Protein AF-A0A8X6ITL9-F1 (afdb_monomer_lite)

Sequence (65 aa):
MTSNSVPAGYEVNLRFVYGMRCIGIGKSAAQTFCALMNLPPPPAKFERLYTPIFNALETASSRSM

Foldseek 3Di:
DAADQDPQGGPVLLVVVVVCVVVVHDQVVQQVVCVVVVHDRRGPDCPVVCVVVVVVVVVVVVVVD

Organism: Trichonephila clavata (NCBI:txid2740835)

Secondary structure (DSSP, 8-state):
-PPPEETTEEHHHHHHHHHHHHTT--HHHHHHHHHHTTPPPPPS--HHHHHHHHHHHHHHHHH--

Structure (mmCIF, N/CA/C/O backbone):
data_AF-A0A8X6ITL9-F1
#
_entry.id   AF-A0A8X6ITL9-F1
#
loop_
_atom_site.group_PDB
_atom_site.id
_atom_site.type_symbol
_atom_site.label_atom_id
_atom_site.label_alt_id
_atom_site.label_comp_id
_atom_site.label_asym_id
_atom_site.label_entity_id
_atom_site.label_seq_id
_atom_site.pdbx_PDB_ins_code
_atom_site.Cartn_x
_atom_site.Cartn_y
_atom_site.Cartn_z
_atom_site.occupancy
_atom_site.B_iso_or_equiv
_atom_site.auth_seq_id
_atom_site.auth_comp_id
_atom_site.auth_asym_id
_atom_site.auth_atom_id
_atom_site.pdbx_PDB_model_num
ATOM 1 N N . MET A 1 1 ? 6.021 21.725 -9.187 1.00 48.78 1 MET A N 1
ATOM 2 C CA . MET A 1 1 ? 5.641 21.381 -7.801 1.00 48.78 1 MET A CA 1
ATOM 3 C C . MET A 1 1 ? 5.393 19.879 -7.757 1.00 48.78 1 MET A C 1
ATOM 5 O O . MET A 1 1 ? 4.325 19.427 -8.142 1.00 48.78 1 MET A O 1
ATOM 9 N N . THR A 1 2 ? 6.423 19.095 -7.450 1.00 60.75 2 THR A N 1
ATOM 10 C CA . THR A 1 2 ? 6.361 17.625 -7.385 1.00 60.75 2 THR A CA 1
ATOM 11 C C . THR A 1 2 ? 6.199 17.184 -5.933 1.00 60.75 2 THR A C 1
ATOM 13 O O . THR A 1 2 ? 6.617 17.898 -5.026 1.00 60.75 2 THR A O 1
ATOM 16 N N . SER A 1 3 ? 5.572 16.028 -5.706 1.00 70.69 3 SER A N 1
ATOM 17 C CA . SER A 1 3 ? 5.411 15.449 -4.365 1.00 70.69 3 SER A CA 1
ATOM 18 C C . SER A 1 3 ? 6.762 15.285 -3.654 1.00 70.69 3 SER A C 1
ATOM 20 O O . SER A 1 3 ? 7.763 14.971 -4.301 1.00 70.69 3 SER A O 1
ATOM 22 N N . ASN A 1 4 ? 6.779 15.472 -2.329 1.00 78.31 4 ASN A N 1
ATOM 23 C CA . ASN A 1 4 ? 7.969 15.266 -1.506 1.00 78.31 4 ASN A CA 1
ATOM 24 C C . ASN A 1 4 ? 8.498 13.832 -1.659 1.00 78.31 4 ASN A C 1
ATOM 26 O O . ASN A 1 4 ? 7.737 12.860 -1.563 1.00 78.31 4 ASN A O 1
ATOM 30 N N . SER A 1 5 ? 9.809 13.700 -1.872 1.00 73.88 5 SER A N 1
ATOM 31 C CA . SER A 1 5 ? 10.487 12.407 -1.819 1.00 73.88 5 SER A CA 1
ATOM 32 C C . SER A 1 5 ? 10.634 11.970 -0.366 1.00 73.88 5 SER A C 1
ATOM 34 O O . SER A 1 5 ? 11.161 12.707 0.465 1.00 73.88 5 SER A O 1
ATOM 36 N N . VAL A 1 6 ? 10.209 10.752 -0.073 1.00 73.44 6 VAL A N 1
ATOM 37 C CA . VAL A 1 6 ? 10.344 10.093 1.225 1.00 73.44 6 VAL A CA 1
ATOM 38 C C . VAL A 1 6 ? 11.154 8.804 1.048 1.00 73.44 6 VAL A C 1
ATOM 40 O O . VAL A 1 6 ? 11.224 8.275 -0.061 1.00 73.44 6 VAL A O 1
ATOM 43 N N . PRO A 1 7 ? 11.733 8.222 2.114 1.00 67.56 7 PRO A N 1
ATOM 44 C CA . PRO A 1 7 ? 12.536 6.997 2.005 1.00 67.56 7 PRO A CA 1
ATOM 45 C C . PRO A 1 7 ? 11.819 5.797 1.350 1.00 67.56 7 PRO A C 1
ATOM 47 O O . PRO A 1 7 ? 12.465 4.834 0.947 1.00 67.56 7 PRO A O 1
ATOM 50 N N . ALA A 1 8 ? 10.486 5.836 1.254 1.00 66.06 8 ALA A N 1
ATOM 51 C CA . ALA A 1 8 ? 9.641 4.813 0.638 1.00 66.06 8 ALA A CA 1
ATOM 52 C C . ALA A 1 8 ? 9.119 5.175 -0.773 1.00 66.06 8 ALA A C 1
ATOM 54 O O . ALA A 1 8 ? 8.260 4.465 -1.294 1.00 66.06 8 ALA A O 1
ATOM 55 N N . GLY A 1 9 ? 9.592 6.269 -1.385 1.00 74.56 9 GLY A N 1
ATOM 56 C CA . GLY A 1 9 ? 9.154 6.745 -2.701 1.00 74.56 9 GLY A CA 1
ATOM 57 C C . GLY A 1 9 ? 8.647 8.185 -2.657 1.00 74.56 9 GLY A C 1
ATOM 58 O O . GLY A 1 9 ? 9.301 9.059 -2.102 1.00 74.56 9 GLY A O 1
ATOM 59 N N . TYR A 1 10 ? 7.477 8.446 -3.236 1.00 79.56 10 TYR A N 1
ATOM 60 C CA . TYR A 1 10 ? 6.838 9.764 -3.189 1.00 79.56 10 TYR A CA 1
ATOM 61 C C . TYR A 1 10 ? 5.654 9.755 -2.232 1.00 79.56 10 TYR A C 1
ATOM 63 O O . TYR A 1 10 ? 4.867 8.807 -2.227 1.00 79.56 10 TYR A O 1
ATOM 71 N N . GLU A 1 11 ? 5.490 10.830 -1.464 1.00 78.56 11 GLU A N 1
ATOM 72 C CA . GLU A 1 11 ? 4.387 10.986 -0.512 1.00 78.56 11 GLU A CA 1
ATOM 73 C C . GLU A 1 11 ? 3.008 10.767 -1.165 1.00 78.56 11 GLU A C 1
ATOM 75 O O . GLU A 1 11 ? 2.128 10.127 -0.588 1.00 78.56 11 GLU A O 1
ATOM 80 N N . VAL A 1 12 ? 2.829 11.230 -2.405 1.00 80.44 12 VAL A N 1
ATOM 81 C CA . VAL A 1 12 ? 1.580 11.051 -3.159 1.00 80.44 12 VAL A CA 1
ATOM 82 C C . VAL A 1 12 ? 1.271 9.578 -3.433 1.00 80.44 12 VAL A C 1
ATOM 84 O O . VAL A 1 12 ? 0.126 9.158 -3.279 1.00 80.44 12 VAL A O 1
ATOM 87 N N . ASN A 1 13 ? 2.288 8.767 -3.740 1.00 79.06 13 ASN A N 1
ATOM 88 C CA . ASN A 1 13 ? 2.115 7.334 -3.977 1.00 79.06 13 ASN A CA 1
ATOM 89 C C . ASN A 1 13 ? 1.688 6.625 -2.688 1.00 79.06 13 ASN A C 1
ATOM 91 O O . ASN A 1 13 ? 0.904 5.684 -2.729 1.00 79.06 13 ASN A O 1
ATOM 95 N N . LEU A 1 14 ? 2.150 7.098 -1.530 1.00 78.25 14 LEU A N 1
ATOM 96 C CA . LEU A 1 14 ? 1.750 6.550 -0.234 1.00 78.25 14 LEU A CA 1
ATOM 97 C C . LEU A 1 14 ? 0.278 6.796 0.062 1.00 78.25 14 LEU A C 1
ATOM 99 O O . LEU A 1 14 ? -0.454 5.861 0.384 1.00 78.25 14 LEU A O 1
ATOM 103 N N . ARG A 1 15 ? -0.158 8.050 -0.087 1.00 81.00 15 ARG A N 1
ATOM 104 C CA . ARG A 1 15 ? -1.554 8.446 0.125 1.00 81.00 15 ARG A CA 1
ATOM 105 C C . ARG A 1 15 ? -2.482 7.726 -0.845 1.00 81.00 15 ARG A C 1
ATOM 107 O O . ARG A 1 15 ? -3.530 7.245 -0.432 1.00 81.00 15 ARG A O 1
ATOM 114 N N . PHE A 1 16 ? -2.072 7.604 -2.106 1.00 85.50 16 PHE A N 1
ATOM 115 C CA . PHE A 1 16 ? -2.807 6.869 -3.130 1.00 85.50 16 PHE A CA 1
ATOM 116 C C . PHE A 1 16 ? -3.039 5.410 -2.727 1.00 85.50 16 PHE A C 1
ATOM 118 O O . PHE A 1 16 ? -4.172 4.930 -2.724 1.00 85.50 16 PHE A O 1
ATOM 125 N N . VAL A 1 17 ? -1.977 4.706 -2.335 1.00 82.56 17 VAL A N 1
ATOM 126 C CA . VAL A 1 17 ? -2.086 3.288 -2.001 1.00 82.56 17 VAL A CA 1
ATOM 127 C C . VAL A 1 17 ? -2.837 3.075 -0.678 1.00 82.56 17 VAL A C 1
ATOM 129 O O . VAL A 1 17 ? -3.640 2.146 -0.581 1.00 82.56 17 VAL A O 1
ATOM 132 N N . TYR A 1 18 ? -2.648 3.944 0.320 1.00 82.25 18 TYR A N 1
ATOM 133 C CA . TYR A 1 18 ? -3.453 3.911 1.546 1.00 82.25 18 TYR A CA 1
ATOM 134 C C . TYR A 1 18 ? -4.938 4.168 1.258 1.00 82.25 18 TYR A C 1
ATOM 136 O O . TYR A 1 18 ? -5.790 3.417 1.723 1.00 82.25 18 TYR A O 1
ATOM 144 N N . GLY A 1 19 ? -5.247 5.161 0.421 1.00 85.31 19 GLY A N 1
ATOM 145 C CA . GLY A 1 19 ? -6.609 5.447 -0.020 1.00 85.31 19 GLY A CA 1
ATOM 146 C C . GLY A 1 19 ? -7.256 4.235 -0.685 1.00 85.31 19 GLY A C 1
ATOM 147 O O . GLY A 1 19 ? -8.352 3.844 -0.293 1.00 85.31 19 GLY A O 1
ATOM 148 N N . MET A 1 20 ? -6.546 3.570 -1.603 1.00 87.62 20 MET A N 1
ATOM 149 C CA . MET A 1 20 ? -7.011 2.315 -2.202 1.00 87.62 20 MET A CA 1
ATOM 150 C C . MET A 1 20 ? -7.272 1.222 -1.166 1.00 87.62 20 MET A C 1
ATOM 152 O O . MET A 1 20 ? -8.294 0.547 -1.249 1.00 87.62 20 MET A O 1
ATOM 156 N N . ARG A 1 21 ? -6.414 1.080 -0.149 1.00 83.31 21 ARG A N 1
ATOM 157 C CA . ARG A 1 21 ? -6.643 0.125 0.943 1.00 83.31 21 ARG A CA 1
ATOM 158 C C . ARG A 1 21 ? -7.925 0.441 1.720 1.00 83.31 21 ARG A C 1
ATOM 160 O O . ARG A 1 21 ? -8.667 -0.492 2.020 1.00 83.31 21 ARG A O 1
ATOM 167 N N . CYS A 1 22 ? -8.197 1.714 2.015 1.00 84.06 22 CYS A N 1
ATOM 168 C CA . CYS A 1 22 ? -9.409 2.147 2.721 1.00 84.06 22 CYS A CA 1
ATOM 169 C C . CYS A 1 22 ? -10.696 1.832 1.945 1.00 84.06 22 CYS A C 1
ATOM 171 O O . CYS A 1 22 ? -11.693 1.474 2.562 1.00 84.06 22 CYS A O 1
ATOM 173 N N . ILE A 1 23 ? -10.671 1.910 0.611 1.00 88.75 23 ILE A N 1
ATOM 174 C CA . ILE A 1 23 ? -11.821 1.565 -0.246 1.00 88.75 23 ILE A CA 1
ATOM 175 C C . ILE A 1 23 ? -11.854 0.081 -0.657 1.00 88.75 23 ILE A C 1
ATOM 177 O O . ILE A 1 23 ? -12.610 -0.301 -1.545 1.00 88.75 23 ILE A O 1
ATOM 181 N N . GLY A 1 24 ? -11.024 -0.770 -0.042 1.00 86.06 24 GLY A N 1
ATOM 182 C CA . GLY A 1 24 ? -11.001 -2.211 -0.312 1.00 86.06 24 GLY A CA 1
ATOM 183 C C . GLY A 1 24 ? -10.314 -2.616 -1.621 1.00 86.06 24 GLY A C 1
ATOM 184 O O . GLY A 1 24 ? -10.388 -3.776 -2.021 1.00 86.06 24 GLY A O 1
ATOM 185 N N . ILE A 1 25 ? -9.608 -1.699 -2.283 1.00 89.69 25 ILE A N 1
ATOM 186 C CA . ILE A 1 25 ? -8.873 -1.972 -3.517 1.00 89.69 25 ILE A CA 1
ATOM 187 C C . ILE A 1 25 ? -7.488 -2.538 -3.186 1.00 89.69 25 ILE A C 1
ATOM 189 O O . ILE A 1 25 ? -6.686 -1.961 -2.448 1.00 89.69 25 ILE A O 1
ATOM 193 N N . GLY A 1 26 ? -7.215 -3.722 -3.733 1.00 85.12 26 GLY A N 1
ATOM 194 C CA . GLY A 1 26 ? -5.980 -4.459 -3.497 1.00 85.12 26 GLY A CA 1
ATOM 195 C C . GLY A 1 26 ? -4.779 -3.952 -4.302 1.00 85.12 26 GLY A C 1
ATOM 196 O O . GLY A 1 26 ? -4.882 -3.142 -5.222 1.00 85.12 26 GLY A O 1
ATOM 197 N N . LYS A 1 27 ? -3.611 -4.521 -3.992 1.00 84.38 27 LYS A N 1
ATOM 198 C CA . LYS A 1 27 ? -2.325 -4.191 -4.628 1.00 84.38 27 LYS A CA 1
ATOM 199 C C . LYS A 1 27 ? -2.318 -4.378 -6.152 1.00 84.38 27 LYS A C 1
ATOM 201 O O . LYS A 1 27 ? -1.668 -3.606 -6.842 1.00 84.38 27 LYS A O 1
ATOM 206 N N . SER A 1 28 ? -3.013 -5.385 -6.681 1.00 87.88 28 SER A N 1
ATOM 207 C CA . SER A 1 28 ? -3.017 -5.650 -8.128 1.00 87.88 28 SER A CA 1
ATOM 208 C C . SER A 1 28 ? -3.648 -4.493 -8.911 1.00 87.88 28 SER A C 1
ATOM 210 O O . SER A 1 28 ? -3.024 -3.963 -9.824 1.00 87.88 28 SER A O 1
ATOM 212 N N . ALA A 1 29 ? -4.814 -4.011 -8.479 1.00 89.25 29 ALA A N 1
ATOM 213 C CA . ALA A 1 29 ? -5.462 -2.849 -9.082 1.00 89.25 29 ALA A CA 1
ATOM 214 C C . ALA A 1 29 ? -4.620 -1.568 -8.926 1.00 89.25 29 ALA A C 1
ATOM 216 O O . ALA A 1 29 ? -4.511 -0.783 -9.866 1.00 89.25 29 ALA A O 1
ATOM 217 N N . ALA A 1 30 ? -3.949 -1.401 -7.780 1.00 87.00 30 ALA A N 1
ATOM 218 C CA . ALA A 1 30 ? -2.987 -0.321 -7.566 1.00 87.00 30 ALA A CA 1
ATOM 219 C C . ALA A 1 30 ? -1.847 -0.323 -8.595 1.00 87.00 30 ALA A C 1
ATOM 221 O O . ALA A 1 30 ? -1.466 0.724 -9.114 1.00 87.00 30 ALA A O 1
ATOM 222 N N . GLN A 1 31 ? -1.304 -1.506 -8.894 1.00 88.50 31 GLN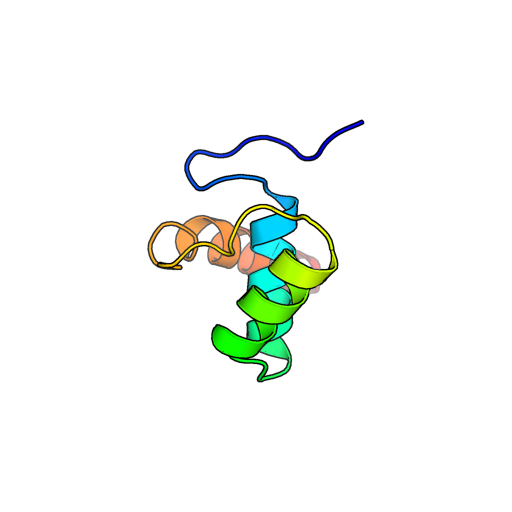 A N 1
ATOM 223 C CA . GLN A 1 31 ? -0.246 -1.680 -9.886 1.00 88.50 31 GLN A CA 1
ATOM 224 C C . GLN A 1 31 ? -0.749 -1.377 -11.297 1.00 88.50 31 GLN A C 1
ATOM 226 O O . GLN A 1 31 ? -0.067 -0.666 -12.031 1.00 88.50 31 GLN A O 1
ATOM 231 N N . THR A 1 32 ? -1.944 -1.856 -11.655 1.00 91.50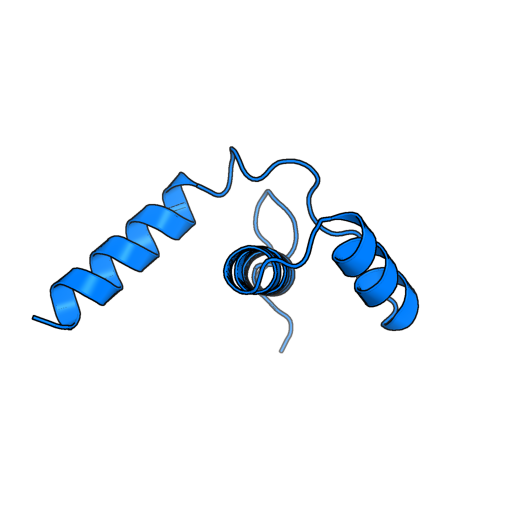 32 THR A N 1
ATOM 232 C CA . THR A 1 32 ? -2.577 -1.557 -12.947 1.00 91.50 32 THR A CA 1
ATOM 233 C C . THR A 1 32 ? -2.780 -0.058 -13.131 1.00 91.50 32 THR A C 1
ATOM 235 O O . THR A 1 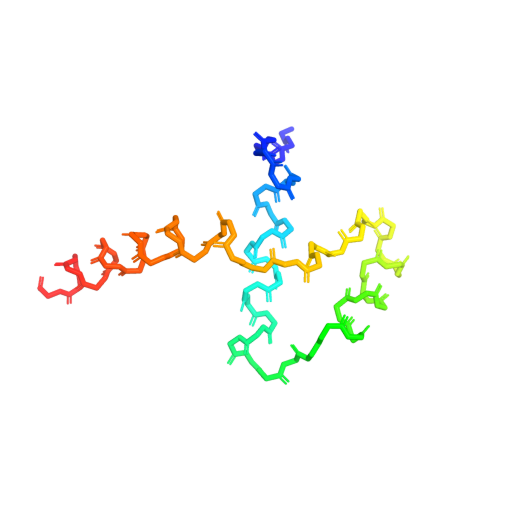32 ? -2.429 0.476 -14.179 1.00 91.50 32 THR A O 1
ATOM 238 N N . PHE A 1 33 ? -3.284 0.638 -12.109 1.00 89.06 33 PHE A N 1
ATOM 239 C CA . PHE A 1 33 ? -3.446 2.089 -12.156 1.00 89.06 33 PHE A CA 1
ATOM 240 C C . PHE A 1 33 ? -2.104 2.806 -12.336 1.00 89.06 33 PHE A C 1
ATOM 242 O O . PHE A 1 33 ? -1.985 3.664 -13.207 1.00 89.06 33 PHE A O 1
ATOM 249 N N . CYS A 1 34 ? -1.076 2.440 -11.558 1.00 87.25 34 CYS A N 1
ATOM 250 C CA . CYS A 1 34 ? 0.252 3.034 -11.712 1.00 87.25 34 CYS A CA 1
ATOM 251 C C . CYS A 1 34 ? 0.817 2.816 -13.122 1.00 87.25 34 CYS A C 1
ATOM 253 O O . CYS A 1 34 ? 1.339 3.758 -13.707 1.00 87.25 34 CYS A O 1
ATOM 255 N N . ALA A 1 35 ? 0.674 1.613 -13.685 1.00 89.12 35 ALA A N 1
ATOM 256 C CA . ALA A 1 35 ? 1.121 1.314 -15.043 1.00 89.12 35 ALA A CA 1
ATOM 257 C C . ALA A 1 35 ? 0.366 2.143 -16.096 1.00 89.12 35 ALA A C 1
ATOM 259 O O . ALA A 1 35 ? 0.994 2.719 -16.981 1.00 89.12 35 ALA A O 1
ATOM 260 N N . LEU A 1 36 ? -0.961 2.258 -15.966 1.00 92.75 36 LEU A N 1
ATOM 261 C CA . LEU A 1 36 ? -1.804 3.055 -16.865 1.00 92.75 36 LEU A CA 1
ATOM 262 C C . LEU A 1 36 ? -1.417 4.541 -16.852 1.00 92.75 36 LEU A C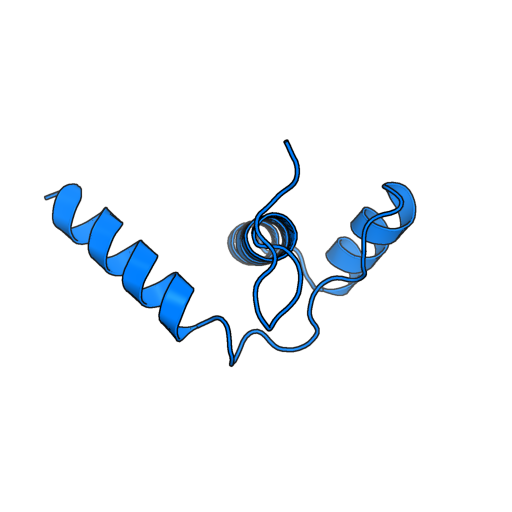 1
ATOM 264 O O . LEU A 1 36 ? -1.412 5.194 -17.889 1.00 92.75 36 LEU A O 1
ATOM 268 N N . MET A 1 37 ? -1.083 5.062 -15.673 1.00 90.31 37 MET A N 1
ATOM 269 C CA . MET A 1 37 ? -0.781 6.477 -15.454 1.00 90.31 37 MET A CA 1
ATOM 270 C C . MET A 1 37 ? 0.712 6.815 -15.589 1.00 90.31 37 MET A C 1
ATOM 272 O O . MET A 1 37 ? 1.101 7.947 -15.307 1.00 90.31 37 MET A O 1
ATOM 276 N N . ASN A 1 38 ? 1.552 5.852 -15.989 1.00 87.94 38 ASN A N 1
ATOM 277 C CA . ASN A 1 38 ? 3.012 5.988 -16.038 1.00 87.94 38 ASN A CA 1
ATOM 278 C C . ASN A 1 38 ? 3.623 6.480 -14.704 1.00 87.94 38 ASN A C 1
ATOM 280 O O . ASN A 1 38 ? 4.506 7.339 -14.666 1.00 87.94 38 ASN A O 1
ATOM 284 N N . LEU A 1 39 ? 3.111 5.955 -13.589 1.00 83.44 39 LEU A N 1
ATOM 285 C CA . LEU A 1 39 ? 3.571 6.251 -12.233 1.00 83.44 39 LEU A CA 1
ATOM 286 C C . LEU A 1 39 ? 4.568 5.191 -11.742 1.00 83.44 39 LEU A C 1
ATOM 288 O O . LEU A 1 39 ? 4.519 4.038 -12.181 1.00 83.44 39 LEU A O 1
ATOM 292 N N . PRO A 1 40 ? 5.425 5.527 -10.757 1.00 81.69 40 PRO A N 1
ATOM 293 C CA . PRO A 1 40 ? 6.249 4.534 -10.085 1.00 81.69 40 PRO A CA 1
ATOM 294 C C . PRO A 1 40 ? 5.376 3.429 -9.472 1.00 81.69 40 PRO A C 1
ATOM 296 O O . PRO A 1 40 ? 4.260 3.711 -9.014 1.00 81.69 40 PRO A O 1
ATOM 299 N N . PRO A 1 41 ? 5.874 2.184 -9.405 1.00 80.44 41 PRO A N 1
ATOM 300 C CA . PRO A 1 41 ? 5.115 1.085 -8.835 1.00 80.44 41 PRO A CA 1
ATOM 301 C C . PRO A 1 41 ? 4.748 1.373 -7.370 1.00 80.44 41 PRO A C 1
ATOM 303 O O . PRO A 1 41 ? 5.541 1.973 -6.633 1.00 80.44 41 PRO A O 1
ATOM 306 N N . PRO A 1 42 ? 3.558 0.939 -6.920 1.00 80.75 42 PRO A N 1
ATOM 307 C CA . PRO A 1 42 ? 3.137 1.146 -5.545 1.00 80.75 42 PRO A CA 1
ATOM 308 C C . PRO A 1 42 ? 4.069 0.380 -4.588 1.00 80.75 42 PRO A C 1
ATOM 310 O O . PRO A 1 42 ? 4.479 -0.745 -4.902 1.00 80.75 42 PRO A O 1
ATOM 313 N N . PRO A 1 43 ? 4.410 0.945 -3.415 1.00 78.38 43 PRO A N 1
ATOM 314 C CA . PRO A 1 43 ? 5.296 0.294 -2.458 1.00 78.38 43 PRO A CA 1
ATOM 315 C C . PRO A 1 43 ? 4.769 -1.080 -2.036 1.00 78.38 43 PRO A C 1
ATOM 317 O O . PRO A 1 43 ? 3.588 -1.267 -1.747 1.00 78.38 43 PRO A O 1
ATOM 320 N N . ALA A 1 44 ? 5.671 -2.063 -1.996 1.00 70.75 44 ALA A N 1
ATOM 321 C CA . ALA A 1 44 ? 5.314 -3.454 -1.729 1.00 70.75 44 ALA A CA 1
ATOM 322 C C . ALA A 1 44 ? 5.006 -3.741 -0.252 1.00 70.75 44 ALA A C 1
ATOM 324 O O . ALA A 1 44 ? 4.316 -4.719 0.032 1.00 70.75 44 ALA A O 1
ATOM 325 N N . LYS A 1 45 ? 5.531 -2.923 0.667 1.00 69.31 45 LYS A N 1
ATOM 326 C CA . LYS A 1 45 ? 5.397 -3.097 2.115 1.00 69.31 45 LYS A CA 1
ATOM 327 C C . LYS A 1 45 ? 4.953 -1.793 2.765 1.00 69.31 45 LYS A C 1
ATOM 329 O O . LYS A 1 45 ? 5.640 -0.781 2.651 1.00 69.31 45 LYS A O 1
ATOM 334 N N . PHE A 1 46 ? 3.838 -1.850 3.488 1.00 68.44 46 PHE A N 1
ATOM 335 C CA . PHE A 1 46 ? 3.325 -0.725 4.276 1.00 68.44 46 PHE A CA 1
ATOM 336 C C . PHE A 1 46 ? 3.970 -0.605 5.652 1.00 68.44 46 PHE A C 1
ATOM 338 O O . PHE A 1 46 ? 3.761 0.391 6.325 1.00 68.44 46 PHE A O 1
ATOM 345 N N . GLU A 1 47 ? 4.770 -1.584 6.074 1.00 66.12 47 GLU A N 1
ATOM 346 C CA . GLU A 1 47 ? 5.399 -1.643 7.405 1.00 66.12 47 GLU A CA 1
ATOM 347 C C . GLU A 1 47 ? 6.121 -0.342 7.777 1.00 66.12 47 GLU A C 1
ATOM 349 O O . GLU A 1 47 ? 5.890 0.210 8.846 1.00 66.12 47 GLU A O 1
ATOM 354 N N . ARG A 1 48 ? 6.906 0.223 6.851 1.00 66.38 48 ARG A N 1
ATOM 355 C CA . ARG A 1 48 ? 7.625 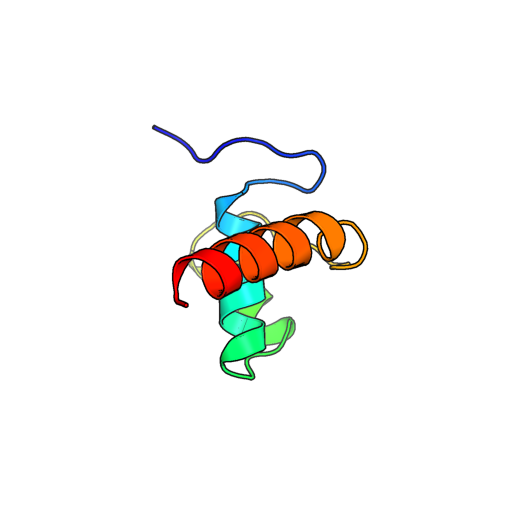1.496 7.059 1.00 66.38 48 ARG A CA 1
ATOM 356 C C . ARG A 1 48 ? 6.722 2.737 7.064 1.00 66.38 48 ARG A C 1
ATOM 358 O O . ARG A 1 48 ? 7.192 3.839 7.321 1.00 66.38 48 ARG A O 1
ATOM 365 N N . LEU A 1 49 ? 5.451 2.560 6.729 1.00 68.00 49 LEU A N 1
ATOM 366 C CA . LEU A 1 49 ? 4.461 3.607 6.496 1.00 68.00 49 LEU A CA 1
ATOM 367 C C . LEU A 1 49 ? 3.375 3.615 7.568 1.00 68.00 49 LEU A C 1
ATOM 369 O O . LEU A 1 49 ? 2.697 4.625 7.723 1.00 68.00 49 LEU A O 1
ATOM 373 N N . TYR A 1 50 ? 3.246 2.532 8.336 1.00 72.00 50 TYR A N 1
ATOM 374 C CA . TYR A 1 50 ? 2.287 2.446 9.430 1.00 72.00 50 TYR A CA 1
ATOM 375 C C . TYR A 1 50 ? 2.496 3.554 10.451 1.00 72.00 50 TYR A C 1
ATOM 377 O O . TYR A 1 50 ? 1.540 4.243 10.772 1.00 72.00 50 TYR A O 1
ATOM 385 N N . THR A 1 51 ? 3.727 3.780 10.910 1.00 77.31 51 THR A N 1
ATOM 386 C CA . THR A 1 51 ? 4.023 4.812 11.914 1.00 77.31 51 THR A CA 1
ATOM 387 C C . THR A 1 51 ? 3.633 6.224 11.453 1.00 77.31 51 THR A C 1
ATOM 389 O O . THR A 1 51 ? 2.866 6.873 12.161 1.00 77.31 51 THR A O 1
ATOM 392 N N . PRO A 1 52 ? 4.069 6.725 10.275 1.00 76.50 52 PRO A N 1
ATOM 393 C CA . PRO A 1 52 ? 3.668 8.061 9.834 1.00 76.50 52 PRO A CA 1
ATOM 394 C C . PRO A 1 52 ? 2.168 8.175 9.526 1.00 76.50 52 PRO A C 1
ATOM 396 O O . PRO A 1 52 ? 1.576 9.209 9.825 1.00 76.50 52 PRO A O 1
ATOM 399 N N . ILE A 1 53 ? 1.534 7.133 8.974 1.00 75.88 53 ILE A N 1
ATOM 400 C CA . ILE A 1 53 ? 0.081 7.129 8.732 1.00 75.88 53 ILE A CA 1
ATOM 401 C C . ILE A 1 53 ? -0.687 7.149 10.056 1.00 75.88 53 ILE A C 1
ATOM 403 O O . ILE A 1 53 ? -1.637 7.912 10.191 1.00 75.88 53 ILE A O 1
ATOM 407 N N . PHE A 1 54 ? -0.265 6.348 11.034 1.00 81.56 54 PHE A N 1
ATOM 408 C CA . PHE A 1 54 ? -0.878 6.280 12.356 1.00 81.56 54 PHE A CA 1
ATOM 409 C C . PHE A 1 54 ? -0.776 7.620 13.088 1.00 81.56 54 PHE A C 1
ATOM 411 O O . PHE A 1 54 ? -1.791 8.134 13.541 1.00 81.56 54 PHE A O 1
ATOM 418 N N . ASN A 1 55 ? 0.404 8.245 13.107 1.00 83.81 55 ASN A N 1
ATOM 419 C CA . ASN A 1 55 ? 0.590 9.555 13.738 1.00 83.81 55 ASN A CA 1
ATOM 420 C C . ASN A 1 55 ? -0.254 10.647 13.057 1.00 83.81 55 ASN A C 1
ATOM 422 O O . ASN A 1 55 ? -0.822 11.517 13.721 1.00 83.81 55 ASN A O 1
ATOM 426 N N . ALA A 1 56 ? -0.353 10.612 11.722 1.00 81.50 56 ALA A N 1
ATOM 427 C CA . ALA A 1 56 ? -1.200 11.538 10.975 1.00 81.50 56 ALA A CA 1
ATOM 428 C C . ALA A 1 56 ? -2.689 11.323 11.286 1.00 81.50 56 ALA A C 1
ATOM 430 O O . ALA A 1 56 ? -3.426 12.295 11.453 1.00 81.50 56 ALA A O 1
ATOM 431 N N . LEU A 1 57 ? -3.116 10.062 11.397 1.00 81.38 57 LEU A N 1
ATOM 432 C CA . LEU A 1 57 ? -4.475 9.687 11.775 1.00 81.38 57 LEU A CA 1
ATOM 433 C 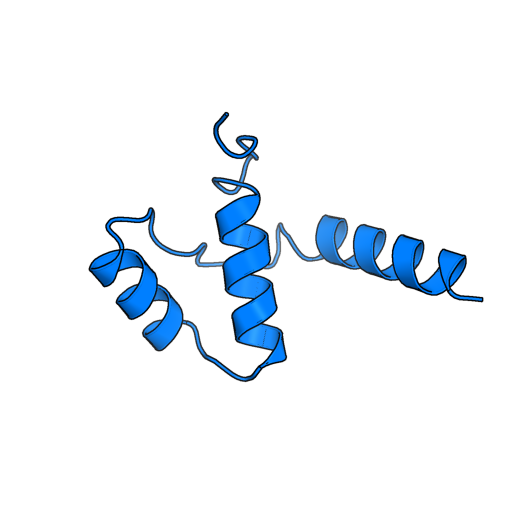C . LEU A 1 57 ? -4.805 10.164 13.194 1.00 81.38 57 LEU A C 1
ATOM 435 O O . LEU A 1 57 ? -5.821 10.822 13.378 1.00 81.38 57 LEU A O 1
ATOM 439 N N . GLU A 1 58 ? -3.931 9.892 14.163 1.00 87.75 58 GLU A N 1
ATOM 440 C CA . GLU A 1 58 ? -4.077 10.306 15.563 1.00 87.75 58 GLU A CA 1
ATOM 441 C C . GLU A 1 58 ? -4.151 11.831 15.698 1.00 87.75 58 GLU A C 1
ATOM 443 O O . GLU A 1 58 ? -4.995 12.371 16.414 1.00 87.75 58 GLU A O 1
ATOM 448 N N . THR A 1 59 ? -3.311 12.554 14.955 1.00 87.50 59 THR A N 1
ATOM 449 C CA . THR A 1 59 ? -3.361 14.021 14.918 1.00 87.50 59 THR A CA 1
ATOM 450 C C . THR A 1 59 ? -4.695 14.516 14.359 1.00 87.50 59 THR A C 1
ATOM 452 O O . THR A 1 59 ? -5.275 15.462 14.890 1.00 87.50 59 THR A O 1
ATOM 455 N N . ALA A 1 60 ? -5.193 13.898 13.285 1.00 82.75 60 ALA A N 1
ATOM 456 C CA . ALA A 1 60 ? -6.465 14.271 12.676 1.00 82.75 60 ALA A CA 1
ATOM 457 C C . ALA A 1 60 ? -7.658 13.949 13.590 1.00 82.75 60 ALA A C 1
ATOM 459 O O . ALA A 1 60 ? -8.543 14.788 13.736 1.00 82.75 60 ALA A O 1
ATOM 460 N N . SER A 1 61 ? -7.664 12.782 14.244 1.00 84.62 61 SER A N 1
ATOM 461 C CA . SER A 1 61 ? -8.727 12.395 15.176 1.00 84.62 61 SER A CA 1
ATOM 462 C C . SER A 1 61 ? -8.737 13.271 16.423 1.00 84.62 61 SER A C 1
ATOM 464 O O . SER A 1 61 ? -9.803 13.694 16.854 1.00 84.62 61 SER A O 1
ATOM 466 N N . SER A 1 62 ? -7.564 13.606 16.966 1.00 87.44 62 SER A N 1
ATOM 467 C CA . SER A 1 62 ? -7.446 14.461 18.156 1.00 87.44 62 SER A CA 1
ATOM 468 C C . SER A 1 62 ? -7.883 15.902 17.895 1.00 87.44 62 SER A C 1
ATOM 470 O O . SER A 1 62 ? -8.353 16.568 18.804 1.00 87.44 62 SER A O 1
ATOM 472 N N . ARG A 1 63 ? -7.736 16.392 16.656 1.00 78.12 63 ARG A N 1
ATOM 473 C CA . ARG A 1 63 ? -8.220 17.719 16.228 1.00 78.12 63 ARG A CA 1
ATOM 474 C C . ARG A 1 63 ? -9.705 17.749 15.875 1.00 78.12 63 ARG A C 1
ATOM 476 O O . ARG A 1 63 ? -10.245 18.830 15.670 1.00 78.12 63 ARG A O 1
ATOM 483 N N . SER A 1 64 ? -10.323 16.583 15.705 1.00 73.38 64 SER A N 1
ATOM 484 C CA . SER A 1 64 ? -11.739 16.465 15.359 1.00 73.38 64 SER A CA 1
ATOM 485 C C . SER A 1 64 ? -12.642 16.352 16.593 1.00 73.38 64 SER A C 1
ATOM 487 O O . SER A 1 64 ? -13.860 16.295 16.419 1.00 73.38 64 SER A O 1
ATOM 489 N N . MET A 1 65 ? -12.052 16.293 17.794 1.00 53.22 65 MET A N 1
ATOM 490 C CA . MET A 1 65 ? -12.730 16.382 19.092 1.00 53.22 65 MET A CA 1
ATOM 491 C C . MET A 1 65 ? -12.642 17.792 19.665 1.00 53.22 65 MET A C 1
ATOM 493 O O . MET A 1 65 ? -11.608 18.459 19.431 1.00 53.22 65 MET A O 1
#

pLDDT: mean 79.61, std 8.95, range [48.78, 92.75]

InterPro domains:
  IPR049012 Mutator-like transposase domain [PF20700] (8-45)

Radius of gyration: 12.8 Å; chains: 1; bounding box: 25×27×36 Å